Protein AF-A0ABD1FWF6-F1 (afdb_monomer_lite)

Organism: Salvia divinorum (NCBI:txid28513)

Radius of gyration: 24.36 Å; chains: 1; bounding box: 67×33×76 Å

Sequence (160 aa):
MVSNLHVDVSGQETFSVSMKILASISGKSATESLKLIFQDFPSGAEGFELIVRFCYNRGRIDIAPWNVMLLHSAALYLEIKEDQTTKYFQSVPLWTWSELLHCLRQCQELLSPVKYSGLVQEILNAVVDKISSEYIGCILHYLQMKMNRLWWRVMNAEKI

InterPro domains:
  IPR043454 NPH3/RPT2-like family [PTHR32370] (3-152)

Secondary structure (DSSP, 8-state):
---EEEEEETTTEEEEEEHHHHHHHH-S---S-SEEEETT-TTHHHHHHHHHHHHHTTT-S---HHHHHHHHHHHHHTT--HHHHHHHHHTGGG--HHHHHHHHHHHHHH--TTT-HHHHHHHHHHHHHHHHHHHHHHHHHHHHHHHHHHHHHHHHHTT-

pLDDT: mean 73.29, std 12.62, range [36.47, 92.62]

Structure (mmCIF, N/CA/C/O backbone):
data_AF-A0ABD1FWF6-F1
#
_entry.id   AF-A0ABD1FWF6-F1
#
loop_
_atom_site.group_PDB
_atom_site.id
_atom_site.type_symbol
_atom_site.label_atom_id
_atom_site.label_alt_id
_atom_site.label_comp_id
_atom_site.label_asym_id
_atom_site.label_entity_id
_atom_site.label_seq_id
_atom_site.pdbx_PDB_ins_code
_atom_site.Cartn_x
_atom_site.Cartn_y
_atom_site.Cartn_z
_atom_site.occupancy
_atom_site.B_iso_or_equiv
_atom_site.auth_seq_id
_atom_site.auth_comp_id
_atom_site.auth_asym_id
_atom_site.auth_atom_id
_atom_site.pdbx_PDB_model_num
ATOM 1 N N . MET A 1 1 ? -8.924 -17.262 28.387 1.00 36.47 1 MET A N 1
ATOM 2 C CA . MET A 1 1 ? -10.117 -16.481 27.999 1.00 36.47 1 MET A CA 1
ATOM 3 C C . MET A 1 1 ? -9.779 -15.664 26.764 1.00 36.47 1 MET A C 1
ATOM 5 O O . MET A 1 1 ? -8.785 -14.948 26.788 1.00 36.47 1 MET A O 1
ATOM 9 N N . VAL A 1 2 ? -10.525 -15.840 25.672 1.00 43.00 2 VAL A N 1
ATOM 10 C CA . VAL A 1 2 ? -10.427 -14.980 24.483 1.00 43.00 2 VAL A CA 1
ATOM 11 C C . VAL A 1 2 ? -11.401 -13.831 24.722 1.00 43.00 2 VAL A C 1
ATOM 13 O O . VAL A 1 2 ? -12.609 -14.024 24.638 1.00 43.00 2 VAL A O 1
ATOM 16 N N . SER A 1 3 ? -10.890 -12.676 25.142 1.00 52.41 3 SER A N 1
ATOM 17 C CA . SER A 1 3 ? -11.704 -11.478 25.344 1.00 52.41 3 SER A CA 1
ATOM 18 C C . SER A 1 3 ? -12.030 -10.897 23.968 1.00 52.41 3 SER A C 1
ATOM 20 O O . SER A 1 3 ? -11.154 -10.322 23.315 1.00 52.41 3 SER A O 1
ATOM 22 N N . ASN A 1 4 ? -13.258 -11.116 23.502 1.00 55.97 4 ASN A N 1
ATOM 23 C CA . ASN A 1 4 ? -13.764 -10.522 22.269 1.00 55.97 4 ASN A CA 1
ATOM 24 C C . ASN A 1 4 ? -14.198 -9.082 22.567 1.00 55.97 4 ASN A C 1
ATOM 26 O O . ASN A 1 4 ? -14.966 -8.856 23.500 1.00 55.97 4 ASN A O 1
ATOM 30 N N . LEU A 1 5 ? -13.681 -8.124 21.801 1.00 62.03 5 LEU A N 1
ATOM 31 C CA . LEU A 1 5 ? -14.066 -6.719 21.859 1.00 62.03 5 LEU A CA 1
ATOM 32 C C . LEU A 1 5 ? -14.930 -6.392 20.643 1.00 62.03 5 LEU A C 1
ATOM 34 O O . LEU A 1 5 ? -14.562 -6.743 19.521 1.00 62.03 5 LEU A O 1
ATOM 38 N N . HIS A 1 6 ? -16.048 -5.703 20.850 1.00 62.66 6 HIS A N 1
ATOM 39 C CA . HIS A 1 6 ? -16.886 -5.222 19.757 1.00 62.66 6 HIS A CA 1
ATOM 40 C C . HIS A 1 6 ? -16.433 -3.821 19.340 1.00 62.66 6 HIS A C 1
ATOM 42 O O . HIS A 1 6 ? -16.458 -2.895 20.145 1.00 62.66 6 HIS A O 1
ATOM 48 N N . VAL A 1 7 ? -15.998 -3.661 18.096 1.00 65.50 7 VAL A N 1
ATOM 49 C CA . VAL A 1 7 ? -15.590 -2.376 17.527 1.00 65.50 7 VAL A CA 1
ATOM 50 C C . VAL A 1 7 ? -16.676 -1.888 16.584 1.00 65.50 7 VAL A C 1
ATOM 52 O O . VAL A 1 7 ? -16.943 -2.529 15.577 1.00 65.50 7 VAL A O 1
ATOM 55 N N . ASP A 1 8 ? -17.307 -0.774 16.918 1.00 66.56 8 ASP A N 1
ATOM 56 C CA . ASP A 1 8 ? -18.311 -0.101 16.095 1.00 66.56 8 ASP A CA 1
ATOM 57 C C . ASP A 1 8 ? -17.613 0.971 15.251 1.00 66.56 8 ASP A C 1
ATOM 59 O O . ASP A 1 8 ? -16.963 1.867 15.799 1.00 66.56 8 ASP A O 1
ATOM 63 N N . VAL A 1 9 ? -17.685 0.847 13.927 1.00 72.00 9 VAL A N 1
ATOM 64 C CA . VAL A 1 9 ? -17.056 1.780 12.988 1.00 72.00 9 VAL A CA 1
ATOM 65 C C . VAL A 1 9 ? -18.138 2.667 12.385 1.00 72.00 9 VAL A C 1
ATOM 67 O O . VAL A 1 9 ? -18.964 2.223 11.586 1.00 72.00 9 VAL A O 1
ATOM 70 N N . SER A 1 10 ? -18.130 3.937 12.792 1.00 59.78 10 SER A N 1
ATOM 71 C CA . SER A 1 10 ? -19.000 5.008 12.298 1.00 59.78 10 SER A CA 1
ATOM 72 C C . SER A 1 10 ? -20.508 4.709 12.360 1.00 59.78 10 SER A C 1
ATOM 74 O O . SER A 1 10 ? -21.276 5.293 11.598 1.00 59.78 10 SER A O 1
ATOM 76 N N . GLY A 1 11 ? -20.957 3.805 13.242 1.00 59.16 11 GLY A N 1
ATOM 77 C CA . GLY A 1 11 ? -22.367 3.423 13.359 1.00 59.16 11 GLY A CA 1
ATOM 78 C C . GLY A 1 11 ? -22.909 2.599 12.185 1.00 59.16 11 GLY A C 1
ATOM 79 O O . GLY A 1 11 ? -24.120 2.393 12.115 1.00 59.16 11 GLY A O 1
ATOM 80 N N . GLN A 1 12 ? -22.049 2.148 11.263 1.00 58.50 12 GLN A N 1
ATOM 81 C CA . GLN A 1 12 ? -22.439 1.341 10.101 1.00 58.50 12 GLN A CA 1
ATOM 82 C C . GLN A 1 12 ? -22.239 -0.158 10.344 1.00 58.50 12 GLN A C 1
ATOM 84 O O . GLN A 1 12 ? -23.145 -0.941 10.070 1.00 58.50 12 GLN A O 1
ATOM 89 N N . GLU A 1 13 ? -21.085 -0.564 10.885 1.00 64.81 13 GLU A N 1
ATOM 90 C CA . GLU A 1 13 ? -20.742 -1.978 11.083 1.00 64.81 13 GLU A CA 1
ATOM 91 C C . GLU A 1 13 ? -20.043 -2.226 12.424 1.00 64.81 13 GLU A C 1
ATOM 93 O O . GLU A 1 13 ? -19.292 -1.389 12.929 1.00 64.81 13 GLU A O 1
ATOM 98 N N . THR A 1 14 ? -20.296 -3.401 13.015 1.00 66.19 14 THR A N 1
ATOM 99 C CA . THR A 1 14 ? -19.672 -3.835 14.273 1.00 66.19 14 THR A CA 1
ATOM 100 C C . THR A 1 14 ? -18.792 -5.065 14.046 1.00 66.19 14 THR A C 1
ATOM 102 O O . THR A 1 14 ? -19.283 -6.134 13.690 1.00 66.19 14 THR A O 1
ATOM 105 N N . PHE A 1 15 ? -17.497 -4.942 14.322 1.00 64.31 15 PHE A N 1
ATOM 106 C CA . PHE A 1 15 ? -16.500 -6.004 14.184 1.00 64.31 15 PHE A CA 1
ATOM 107 C C . PHE A 1 15 ? -16.183 -6.640 15.540 1.00 64.31 15 PHE A C 1
ATOM 109 O O . PHE A 1 15 ? -16.027 -5.940 16.536 1.00 64.31 15 PHE A O 1
ATOM 116 N N . SER A 1 16 ? -16.036 -7.965 15.601 1.00 61.34 16 SER A N 1
ATOM 117 C CA . SER A 1 16 ? -15.533 -8.644 16.808 1.00 61.34 16 SER A CA 1
ATOM 118 C C . SER A 1 16 ? -14.028 -8.876 16.679 1.00 61.34 16 SER A C 1
ATOM 120 O O . SER A 1 16 ? -13.597 -9.717 15.893 1.00 61.34 16 SER A O 1
ATOM 122 N N . VAL A 1 17 ? -13.222 -8.134 17.442 1.00 65.12 17 VAL A N 1
ATOM 123 C CA . VAL A 1 17 ? -11.752 -8.165 17.378 1.00 65.12 17 VAL A CA 1
ATOM 124 C C . VAL A 1 17 ? -11.176 -8.646 18.710 1.00 65.12 17 VAL A C 1
ATOM 126 O O . VAL A 1 17 ? -11.657 -8.299 19.786 1.00 65.12 17 VAL A O 1
ATOM 129 N N . SER A 1 18 ? -10.121 -9.460 18.660 1.00 62.69 18 SER A N 1
ATOM 130 C CA . SER A 1 18 ? -9.417 -9.918 19.861 1.00 62.69 18 SER A CA 1
ATOM 131 C C . SER A 1 18 ? -8.701 -8.757 20.551 1.00 62.69 18 SER A C 1
ATOM 133 O O . SER A 1 18 ? -7.895 -8.055 19.935 1.00 62.69 18 SER A O 1
ATOM 135 N N . MET A 1 19 ? -8.916 -8.616 21.863 1.00 58.56 19 MET A N 1
ATOM 136 C CA . MET A 1 19 ? -8.306 -7.563 22.687 1.00 58.56 19 MET A CA 1
ATOM 137 C C . MET A 1 19 ? -6.769 -7.543 22.604 1.00 58.56 19 MET A C 1
ATOM 139 O O . MET A 1 19 ? -6.156 -6.483 22.696 1.00 58.56 19 MET A O 1
ATOM 143 N N . LYS A 1 20 ? -6.131 -8.699 22.360 1.00 60.44 20 LYS A N 1
ATOM 144 C CA . LYS A 1 20 ? -4.669 -8.801 22.194 1.00 60.44 20 LYS A CA 1
ATOM 145 C C . LYS A 1 20 ? -4.152 -8.057 20.964 1.00 60.44 20 LYS A C 1
ATOM 147 O O . LYS A 1 20 ? -3.054 -7.514 21.000 1.00 60.44 20 LYS A O 1
ATOM 152 N N . ILE A 1 21 ? -4.924 -8.054 19.882 1.00 62.03 21 ILE A N 1
ATOM 153 C CA . ILE A 1 21 ? -4.530 -7.410 18.629 1.00 62.03 21 ILE A CA 1
ATOM 154 C C . ILE A 1 21 ? -4.752 -5.906 18.733 1.00 62.03 21 ILE A C 1
ATOM 156 O O . ILE A 1 21 ? -3.868 -5.149 18.365 1.00 62.03 21 ILE A O 1
ATOM 160 N N . LEU A 1 22 ? -5.841 -5.461 19.361 1.00 63.91 22 LEU A N 1
ATOM 161 C CA . LEU A 1 22 ? -6.027 -4.037 19.646 1.00 63.91 22 LEU A CA 1
ATOM 162 C C . LEU A 1 22 ? -4.975 -3.481 20.605 1.00 63.91 22 LEU A C 1
ATOM 164 O O . LEU A 1 22 ? -4.437 -2.418 20.334 1.00 63.91 22 LEU A O 1
ATOM 168 N N . ALA A 1 23 ? -4.608 -4.215 21.659 1.00 61.62 23 ALA A N 1
ATOM 169 C CA . ALA A 1 23 ? -3.512 -3.813 22.543 1.00 61.62 23 ALA A CA 1
ATOM 170 C C . ALA A 1 23 ? -2.165 -3.703 21.801 1.00 61.62 23 ALA A C 1
ATOM 172 O O . ALA A 1 23 ? -1.345 -2.853 22.131 1.00 61.62 23 ALA A O 1
ATOM 173 N N . SER A 1 24 ? -1.950 -4.543 20.781 1.00 59.69 24 SER A N 1
ATOM 174 C CA . SER A 1 24 ? -0.784 -4.472 19.893 1.00 59.69 24 SER A CA 1
ATOM 175 C C . SER A 1 24 ? -0.847 -3.314 18.893 1.00 59.69 24 SER A C 1
ATOM 177 O O . SER A 1 24 ? 0.201 -2.923 18.383 1.00 59.69 24 SER A O 1
ATOM 179 N N . ILE A 1 25 ? -2.044 -2.832 18.558 1.00 56.94 25 ILE A N 1
ATOM 180 C CA . ILE A 1 25 ? -2.277 -1.846 17.501 1.00 56.94 25 ILE A CA 1
ATOM 181 C C . ILE A 1 25 ? -2.363 -0.437 18.077 1.00 56.94 25 ILE A C 1
ATOM 183 O O . ILE A 1 25 ? -1.691 0.449 17.581 1.00 56.94 25 ILE A O 1
ATOM 187 N N . SER A 1 26 ? -3.175 -0.211 19.110 1.00 55.19 26 SER A N 1
ATOM 188 C CA . SER A 1 26 ? -3.617 1.145 19.432 1.00 55.19 26 SER A CA 1
ATOM 189 C C . SER A 1 26 ? -2.719 1.895 20.409 1.00 55.19 26 SER A C 1
ATOM 191 O O . SER A 1 26 ? -2.890 3.102 20.537 1.00 55.19 26 SER A O 1
ATOM 193 N N . GLY A 1 27 ? -1.879 1.220 21.209 1.00 50.31 27 GLY A N 1
ATOM 194 C CA . GLY A 1 27 ? -1.208 1.820 22.383 1.00 50.31 27 GLY A CA 1
ATOM 195 C C . GLY A 1 27 ? -2.163 2.413 23.445 1.00 50.31 27 GLY A C 1
ATOM 196 O O . GLY A 1 27 ? -1.760 2.700 24.570 1.00 50.31 27 GLY A O 1
ATOM 197 N N . LYS A 1 28 ? -3.447 2.559 23.111 1.00 48.62 28 LYS A N 1
ATOM 198 C CA . LYS A 1 28 ? -4.544 3.101 23.895 1.00 48.62 28 LYS A CA 1
ATOM 199 C C . LYS A 1 28 ? -5.163 1.927 24.631 1.00 48.62 28 LYS A C 1
ATOM 201 O O . LYS A 1 28 ? -5.890 1.122 24.050 1.00 48.62 28 LYS A O 1
ATOM 206 N N . SER A 1 29 ? -4.800 1.816 25.906 1.00 43.47 29 SER A N 1
ATOM 207 C CA . SER A 1 29 ? -5.353 0.830 26.828 1.00 43.47 29 SER A CA 1
ATOM 208 C C . SER A 1 29 ? -6.877 0.872 26.752 1.00 43.47 29 SER A C 1
ATOM 210 O O . SER A 1 29 ? -7.488 1.898 27.047 1.00 43.47 29 SER A O 1
ATOM 212 N N . ALA A 1 30 ? -7.482 -0.233 26.316 1.00 49.75 30 ALA A N 1
ATOM 213 C CA . ALA A 1 30 ? -8.918 -0.433 26.395 1.00 49.75 30 ALA A CA 1
ATOM 214 C C . ALA A 1 30 ? -9.283 -0.527 27.881 1.00 49.75 30 ALA A C 1
ATOM 216 O O . ALA A 1 30 ? -9.237 -1.598 28.486 1.00 49.75 30 ALA A O 1
ATOM 217 N N . THR A 1 31 ? -9.578 0.619 28.486 1.00 45.72 31 THR A N 1
ATOM 218 C CA . THR A 1 31 ? -10.126 0.713 29.833 1.00 45.72 31 THR A CA 1
ATOM 219 C C . THR A 1 31 ? -11.535 0.134 29.801 1.00 45.72 31 THR A C 1
ATOM 221 O O . THR A 1 31 ? -12.465 0.785 29.329 1.00 45.72 31 THR A O 1
ATOM 224 N N . GLU A 1 32 ? -11.642 -1.128 30.223 1.00 46.44 32 GLU A N 1
ATOM 225 C CA . GLU A 1 32 ? -12.815 -1.828 30.784 1.00 46.44 32 GLU A CA 1
ATOM 226 C C . GLU A 1 32 ? -14.153 -1.798 30.019 1.00 46.44 32 GLU A C 1
ATOM 228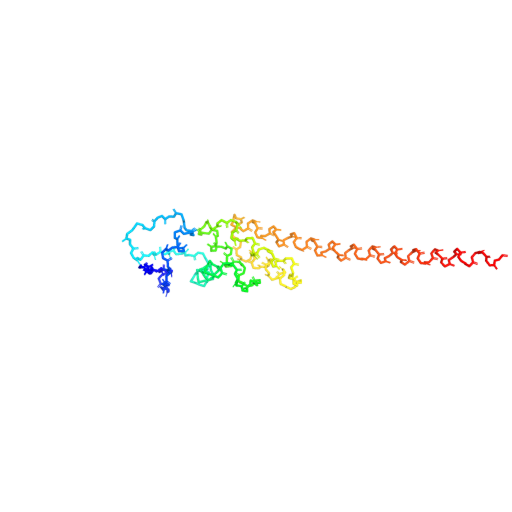 O O . GLU A 1 32 ? -15.142 -2.363 30.478 1.00 46.44 32 GLU A O 1
ATOM 233 N N . SER A 1 33 ? -14.205 -1.237 28.815 1.00 47.91 33 SER A N 1
ATOM 234 C CA . SER A 1 33 ? -15.404 -1.205 27.983 1.00 47.91 33 SER A CA 1
ATOM 235 C C . SER A 1 33 ? -15.286 -2.236 26.867 1.00 47.91 33 SER A C 1
ATOM 237 O O . SER A 1 33 ? -14.448 -2.127 25.981 1.00 47.91 33 SER A O 1
ATOM 239 N N . LEU A 1 34 ? -16.160 -3.248 26.899 1.00 59.09 34 LEU A N 1
ATOM 240 C CA . LEU A 1 34 ? -16.291 -4.316 25.892 1.00 59.09 34 LEU A CA 1
ATOM 241 C C . LEU A 1 34 ? -16.651 -3.806 24.477 1.00 59.09 34 LEU A C 1
ATOM 243 O O . LEU A 1 34 ? -16.734 -4.605 23.540 1.00 59.09 34 LEU A O 1
ATOM 247 N N . LYS A 1 35 ? -16.867 -2.492 24.323 1.00 57.94 35 LYS A N 1
ATOM 248 C CA . LYS A 1 35 ? -17.242 -1.830 23.078 1.00 57.94 35 LYS A CA 1
ATOM 249 C C . LYS A 1 35 ? -16.349 -0.612 22.823 1.00 57.94 35 LYS A C 1
ATOM 251 O O . LYS A 1 35 ? -16.377 0.339 23.597 1.00 57.94 35 LYS A O 1
ATOM 256 N N . LEU A 1 36 ? -15.594 -0.637 21.728 1.00 65.00 36 LEU A N 1
ATOM 257 C CA . LEU A 1 36 ? -14.812 0.496 21.230 1.00 65.00 36 LEU A CA 1
ATOM 258 C C . LEU A 1 36 ? -15.564 1.113 20.0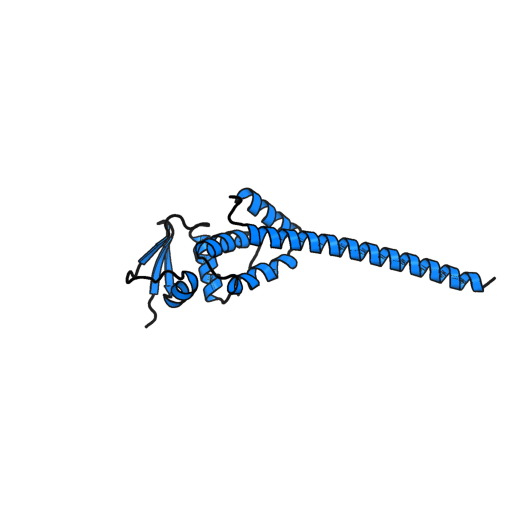48 1.00 65.00 36 LEU A C 1
ATOM 260 O O . LEU A 1 36 ? -16.065 0.379 19.203 1.00 65.00 36 LEU A O 1
ATOM 264 N N . ILE A 1 37 ? -15.673 2.437 19.980 1.00 64.44 37 ILE A N 1
ATOM 265 C CA . ILE A 1 37 ? -16.399 3.113 18.897 1.00 64.44 37 ILE A CA 1
ATOM 266 C C . ILE A 1 37 ? -15.426 4.048 18.186 1.00 64.44 37 ILE A C 1
ATOM 268 O O . ILE A 1 37 ? -14.905 4.976 18.803 1.00 64.44 37 ILE A O 1
ATOM 272 N N . PHE A 1 38 ? -15.183 3.806 16.900 1.00 68.62 38 PHE A N 1
ATOM 273 C CA . PHE A 1 38 ? -14.485 4.747 16.032 1.00 68.62 38 PHE A CA 1
ATOM 274 C C . PHE A 1 38 ? -15.526 5.603 15.321 1.00 68.62 38 PHE A C 1
ATOM 276 O O . PHE A 1 38 ? -16.131 5.163 14.348 1.00 68.62 38 PHE A O 1
ATOM 283 N N . GLN A 1 39 ? -15.752 6.822 15.807 1.00 63.41 39 GLN A N 1
ATOM 284 C CA . GLN A 1 39 ? -16.468 7.824 15.021 1.00 63.41 39 GLN A CA 1
ATOM 285 C C . GLN A 1 39 ? -15.522 8.345 13.935 1.00 63.41 39 GLN A C 1
ATOM 287 O O . GLN A 1 39 ? -14.420 8.798 14.239 1.00 63.41 39 GLN A O 1
ATOM 292 N N . ASP A 1 40 ? -15.949 8.221 12.679 1.00 67.94 40 ASP A N 1
ATOM 293 C CA . ASP A 1 40 ? -15.254 8.721 11.489 1.00 67.94 40 ASP A CA 1
ATOM 294 C C . ASP A 1 40 ? -13.885 8.072 11.226 1.00 67.94 40 ASP A C 1
ATOM 296 O O . ASP A 1 40 ? -12.875 8.747 11.004 1.00 67.94 40 ASP A O 1
ATOM 300 N N . PHE A 1 41 ? -13.843 6.734 11.224 1.00 73.81 41 PHE A N 1
ATOM 301 C CA . PHE A 1 41 ? -12.629 6.008 10.846 1.00 73.81 41 PHE A CA 1
ATOM 302 C C . PHE A 1 41 ? -12.212 6.360 9.404 1.00 73.81 41 PHE A C 1
ATOM 304 O O . PHE A 1 41 ? -13.037 6.263 8.484 1.00 73.81 41 PHE A O 1
ATOM 311 N N . PRO A 1 42 ? -10.948 6.759 9.165 1.00 68.56 42 PRO A N 1
ATOM 312 C CA . PRO A 1 42 ? -10.488 7.058 7.819 1.00 68.56 42 PRO A CA 1
ATOM 313 C C . PRO A 1 42 ? -10.533 5.781 6.990 1.00 68.56 42 PRO A C 1
ATOM 315 O O . PRO A 1 42 ? -10.062 4.741 7.432 1.00 68.56 42 PRO A O 1
ATOM 318 N N . SER A 1 43 ? -11.118 5.869 5.797 1.00 72.88 43 SER A N 1
ATOM 319 C CA . SER A 1 43 ? -11.402 4.714 4.931 1.00 72.88 43 SER A CA 1
ATOM 320 C C . SER A 1 43 ? -12.555 3.810 5.381 1.00 72.88 43 SER A C 1
ATOM 322 O O . SER A 1 43 ? -12.763 2.753 4.790 1.00 72.88 43 SER A O 1
ATOM 324 N N . GLY A 1 44 ? -13.358 4.257 6.354 1.00 77.38 44 GLY A N 1
ATOM 325 C CA . GLY A 1 44 ? -14.618 3.618 6.729 1.00 77.38 44 GLY A CA 1
ATOM 326 C C . GLY A 1 44 ? -14.455 2.196 7.267 1.00 77.38 44 GLY A C 1
ATOM 327 O O . GLY A 1 44 ? -13.375 1.787 7.697 1.00 77.38 44 GLY A O 1
ATOM 328 N N . ALA A 1 45 ? -15.551 1.436 7.248 1.00 78.62 45 ALA A N 1
ATOM 329 C CA . ALA A 1 45 ? -15.566 0.055 7.725 1.00 78.62 45 ALA A CA 1
ATOM 330 C C . ALA A 1 45 ? -14.626 -0.858 6.913 1.00 78.62 45 ALA A C 1
ATOM 332 O O . ALA A 1 45 ? -13.920 -1.680 7.494 1.00 78.62 45 ALA A O 1
ATOM 333 N N . GLU A 1 46 ? -14.528 -0.639 5.598 1.00 79.25 46 GLU A N 1
ATOM 334 C CA . GLU A 1 46 ? -13.642 -1.400 4.707 1.00 79.25 46 GLU A CA 1
ATOM 335 C C . GLU A 1 46 ? -12.161 -1.233 5.084 1.00 79.25 46 GLU A C 1
ATOM 337 O O . GLU A 1 46 ? -11.434 -2.218 5.217 1.00 79.25 46 GLU A O 1
ATOM 342 N N . GLY A 1 47 ? -11.710 0.002 5.334 1.00 78.62 47 GLY A N 1
ATOM 343 C CA . GLY A 1 47 ? -10.342 0.262 5.792 1.00 78.62 47 GLY A CA 1
ATOM 344 C C . GLY A 1 47 ? -10.042 -0.387 7.144 1.00 78.62 47 GLY A C 1
ATOM 345 O O . GLY A 1 47 ? -8.947 -0.919 7.352 1.00 78.62 47 GLY A O 1
ATOM 346 N N . PHE A 1 48 ? -11.026 -0.397 8.050 1.00 81.81 48 PHE A N 1
ATOM 347 C CA . PHE A 1 48 ? -10.896 -1.051 9.349 1.00 81.81 48 PHE A CA 1
ATOM 348 C C . PHE A 1 48 ? -10.800 -2.580 9.228 1.00 81.81 48 PHE A C 1
ATOM 350 O O . PHE A 1 48 ? -9.925 -3.197 9.840 1.00 81.81 48 PHE A O 1
ATOM 357 N N . GLU A 1 49 ? -11.647 -3.215 8.416 1.00 82.62 49 GLU A N 1
ATOM 358 C CA . GLU A 1 49 ? -11.556 -4.658 8.174 1.00 82.62 49 GLU A CA 1
ATOM 359 C C . GLU A 1 49 ? -10.186 -5.023 7.589 1.00 82.62 49 GLU A C 1
ATOM 361 O O . GLU A 1 49 ? -9.530 -5.966 8.048 1.00 82.62 49 GLU A O 1
ATOM 366 N N . LEU A 1 50 ? -9.728 -4.245 6.606 1.00 82.06 50 LEU A N 1
ATOM 367 C CA . LEU A 1 50 ? -8.481 -4.483 5.896 1.00 82.06 50 LEU A CA 1
ATOM 368 C C . LEU A 1 50 ? -7.271 -4.431 6.839 1.00 82.06 50 LEU A C 1
ATOM 370 O O . LEU A 1 50 ? -6.436 -5.341 6.810 1.00 82.06 50 LEU A O 1
ATOM 374 N N . ILE A 1 51 ? -7.191 -3.422 7.715 1.00 80.31 51 ILE A N 1
ATOM 375 C CA . ILE A 1 51 ? -6.081 -3.296 8.670 1.00 80.31 51 ILE A CA 1
ATOM 376 C C . ILE A 1 51 ? -6.135 -4.367 9.761 1.00 80.31 51 ILE A C 1
ATOM 378 O O . ILE A 1 51 ? -5.104 -4.915 10.153 1.00 80.31 51 ILE A O 1
ATOM 382 N N . VAL A 1 52 ? -7.332 -4.759 10.200 1.00 80.44 52 VAL A N 1
ATOM 383 C CA . VAL A 1 52 ? -7.492 -5.861 11.151 1.00 80.44 52 VAL A CA 1
ATOM 384 C C . VAL A 1 52 ? -7.040 -7.177 10.515 1.00 80.44 52 VAL A C 1
ATOM 386 O O . VAL A 1 52 ? -6.216 -7.881 11.102 1.00 80.44 52 VAL A O 1
ATOM 389 N N . ARG A 1 53 ? -7.484 -7.493 9.291 1.00 82.19 53 ARG A N 1
ATOM 390 C CA . ARG A 1 53 ? -7.009 -8.662 8.525 1.00 82.19 53 ARG A CA 1
ATOM 391 C C . ARG A 1 53 ? -5.501 -8.638 8.332 1.00 82.19 53 ARG A C 1
ATOM 393 O O . ARG A 1 53 ? -4.858 -9.675 8.500 1.00 82.19 53 ARG A O 1
ATOM 400 N N . PHE A 1 54 ? -4.935 -7.477 8.015 1.00 80.19 54 PHE A N 1
ATOM 401 C CA . PHE A 1 54 ? -3.493 -7.299 7.898 1.00 80.19 54 PHE A CA 1
ATOM 402 C C . PHE A 1 54 ? -2.778 -7.703 9.196 1.00 80.19 54 PHE A C 1
ATOM 404 O O . PHE A 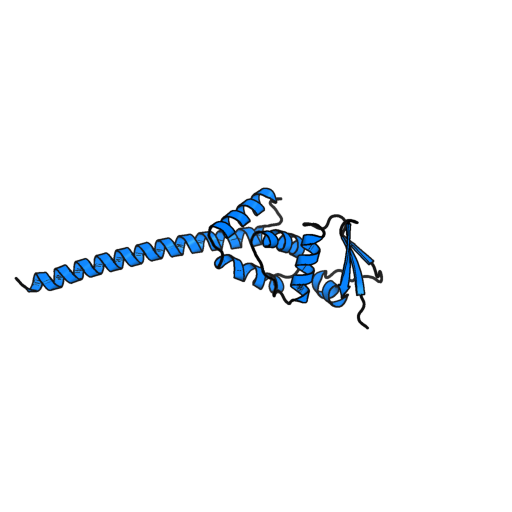1 54 ? -1.864 -8.531 9.165 1.00 80.19 54 PHE A O 1
ATOM 411 N N . CYS A 1 55 ? -3.237 -7.204 10.345 1.00 76.50 55 CYS A N 1
ATOM 412 C CA . CYS A 1 55 ? -2.656 -7.521 11.649 1.00 76.50 55 CYS A CA 1
ATOM 413 C C . CYS A 1 55 ? -2.839 -8.996 12.048 1.00 76.50 55 CYS A C 1
ATOM 415 O O . CYS A 1 55 ? -1.885 -9.625 12.511 1.00 76.50 55 CYS A O 1
ATOM 417 N N . TYR A 1 56 ? -4.018 -9.587 11.823 1.00 79.56 56 TYR A N 1
ATOM 418 C CA . TYR A 1 56 ? -4.269 -11.011 12.096 1.00 79.56 56 TYR A CA 1
ATOM 419 C C . TYR A 1 56 ? -3.381 -11.928 11.250 1.00 79.56 56 TYR A C 1
ATOM 421 O O . TYR A 1 56 ? -2.816 -12.899 11.759 1.00 79.56 56 TYR A O 1
ATOM 429 N N . ASN A 1 57 ? -3.210 -11.598 9.970 1.00 78.44 57 ASN A N 1
ATOM 430 C CA . ASN A 1 57 ? -2.462 -12.416 9.019 1.00 78.44 57 ASN A CA 1
ATOM 431 C C . ASN A 1 57 ? -0.961 -12.089 8.988 1.00 78.44 57 ASN A C 1
ATOM 433 O O . ASN A 1 57 ? -0.247 -12.562 8.103 1.00 78.44 57 ASN A O 1
ATOM 437 N N . ARG A 1 58 ? -0.447 -11.302 9.946 1.00 73.94 58 ARG A N 1
ATOM 438 C CA . ARG A 1 58 ? 0.970 -10.886 10.015 1.00 73.94 58 ARG A CA 1
ATOM 439 C C . ARG A 1 58 ? 1.457 -10.246 8.707 1.00 73.94 58 ARG A C 1
ATOM 441 O O . ARG A 1 58 ? 2.542 -10.576 8.209 1.00 73.94 58 ARG A O 1
ATOM 448 N N . GLY A 1 59 ? 0.617 -9.410 8.107 1.00 71.19 59 GLY A N 1
ATOM 449 C CA . GLY A 1 59 ? 0.859 -8.752 6.826 1.00 71.19 59 GLY A CA 1
ATOM 450 C C . GLY A 1 59 ? 0.816 -9.676 5.605 1.00 71.19 59 GLY A C 1
ATOM 451 O O . GLY A 1 59 ? 1.360 -9.323 4.567 1.00 71.19 59 GLY A O 1
ATOM 452 N N . ARG A 1 60 ? 0.225 -10.876 5.715 1.00 72.31 60 ARG A N 1
ATOM 453 C CA . ARG A 1 60 ? -0.046 -11.779 4.580 1.00 72.31 60 ARG A CA 1
ATOM 454 C C . ARG A 1 60 ? -1.456 -11.546 4.043 1.00 72.31 60 ARG A C 1
ATOM 456 O O . ARG A 1 60 ? -2.336 -12.388 4.208 1.00 72.31 60 ARG A O 1
ATOM 463 N N . ILE A 1 61 ? -1.679 -10.376 3.470 1.00 78.12 61 ILE A N 1
ATOM 464 C CA . ILE A 1 61 ? -2.871 -10.100 2.668 1.00 78.12 61 ILE A CA 1
ATOM 465 C C . ILE A 1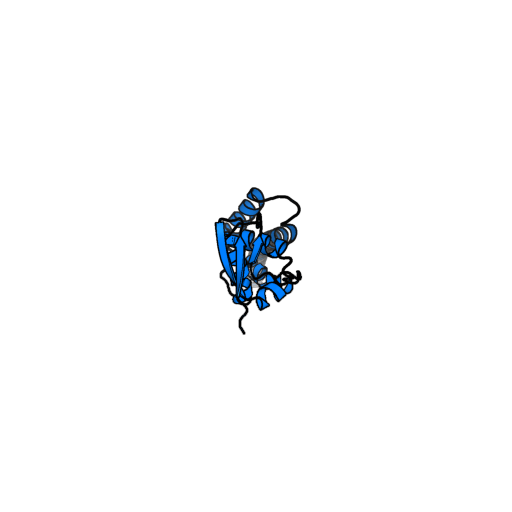 61 ? -2.419 -9.666 1.280 1.00 78.12 61 ILE A C 1
ATOM 467 O O . ILE A 1 61 ? -1.307 -9.158 1.140 1.00 78.12 61 ILE A O 1
ATOM 471 N N . ASP A 1 62 ? -3.267 -9.867 0.279 1.00 76.75 62 ASP A N 1
ATOM 472 C CA . ASP A 1 62 ? -2.990 -9.374 -1.066 1.00 76.75 62 ASP A CA 1
ATOM 473 C C . ASP A 1 62 ? -3.100 -7.851 -1.060 1.00 76.75 62 ASP A C 1
ATOM 475 O O . ASP A 1 62 ? -4.168 -7.289 -0.805 1.00 76.75 62 ASP A O 1
ATOM 479 N N . ILE A 1 63 ? -1.969 -7.189 -1.281 1.00 76.62 63 ILE A N 1
ATOM 480 C CA . ILE A 1 63 ? -1.868 -5.732 -1.323 1.00 76.62 63 ILE A CA 1
ATOM 481 C C . ILE A 1 63 ? -1.831 -5.328 -2.783 1.00 76.62 63 ILE A C 1
ATOM 483 O O . ILE A 1 63 ? -1.014 -5.822 -3.559 1.00 76.62 63 ILE A O 1
ATOM 487 N N . ALA A 1 64 ? -2.743 -4.442 -3.142 1.00 76.44 64 ALA A N 1
ATOM 488 C CA . ALA A 1 64 ? -2.978 -4.024 -4.503 1.00 76.44 64 ALA A CA 1
ATOM 489 C C . ALA A 1 64 ? -3.338 -2.535 -4.540 1.00 76.44 64 ALA A C 1
ATOM 491 O O . ALA A 1 64 ? -3.802 -1.998 -3.532 1.00 76.44 64 ALA A O 1
ATOM 492 N N . PRO A 1 65 ? -3.189 -1.852 -5.685 1.00 74.50 65 PRO A N 1
ATOM 493 C CA . PRO A 1 65 ? -3.353 -0.400 -5.763 1.00 74.50 65 PRO A CA 1
ATOM 494 C C . PRO A 1 65 ? -4.651 0.127 -5.153 1.00 74.50 65 PRO A C 1
ATOM 496 O O . PRO A 1 65 ? -4.631 1.138 -4.468 1.00 74.50 65 PRO A O 1
ATOM 499 N N . TRP A 1 66 ? -5.763 -0.591 -5.320 1.00 76.81 66 TRP A N 1
ATOM 500 C CA . TRP A 1 66 ? -7.067 -0.158 -4.816 1.00 76.81 66 TRP A CA 1
ATOM 501 C C . TRP A 1 66 ? -7.216 -0.247 -3.291 1.00 76.81 66 TRP A C 1
ATOM 503 O O . TRP A 1 66 ? -8.004 0.503 -2.722 1.00 76.81 66 TRP A O 1
ATOM 513 N N . ASN A 1 67 ? -6.487 -1.145 -2.619 1.00 79.31 67 ASN A N 1
ATOM 514 C CA . ASN A 1 67 ? -6.596 -1.344 -1.169 1.00 79.31 67 ASN A CA 1
ATOM 515 C C . ASN A 1 67 ? -5.444 -0.695 -0.385 1.00 79.31 67 ASN A C 1
ATOM 517 O O . ASN A 1 67 ? -5.568 -0.455 0.816 1.00 79.31 67 ASN A O 1
ATOM 521 N N . VAL A 1 68 ? -4.350 -0.357 -1.070 1.00 79.88 68 VAL A N 1
ATOM 522 C CA . VAL A 1 68 ? -3.113 0.152 -0.472 1.00 79.88 68 VAL A CA 1
ATOM 523 C C . VAL A 1 68 ? -3.364 1.478 0.266 1.00 79.88 68 VAL A C 1
ATOM 525 O O . VAL A 1 68 ? -2.964 1.650 1.416 1.00 79.88 68 VAL A O 1
ATOM 528 N N . MET A 1 69 ? -4.156 2.372 -0.333 1.00 77.25 69 MET A N 1
ATOM 529 C CA . MET A 1 69 ? -4.498 3.676 0.241 1.00 77.25 69 MET A CA 1
ATOM 530 C C . MET A 1 69 ? -5.357 3.555 1.498 1.00 77.25 69 MET A C 1
ATOM 532 O O . MET A 1 69 ? -5.117 4.268 2.473 1.00 77.25 69 MET A O 1
ATOM 536 N N . LEU A 1 70 ? -6.333 2.638 1.477 1.00 79.44 70 LEU A N 1
ATOM 537 C CA . LEU A 1 70 ? -7.214 2.369 2.614 1.00 79.44 70 LEU A CA 1
ATOM 538 C C . LEU A 1 70 ? -6.431 1.754 3.773 1.00 79.44 70 LEU A C 1
ATOM 540 O O . LEU A 1 70 ? -6.659 2.086 4.932 1.00 79.44 70 LEU A O 1
ATOM 544 N N . LEU A 1 71 ? -5.477 0.876 3.458 1.00 81.69 71 LEU A N 1
ATOM 545 C CA . LEU A 1 71 ? -4.619 0.272 4.464 1.00 81.69 71 LEU A CA 1
ATOM 546 C C . LEU A 1 71 ? -3.699 1.309 5.105 1.00 81.69 71 LEU A C 1
ATOM 548 O O . LEU A 1 71 ? -3.515 1.294 6.318 1.00 81.69 71 LEU A O 1
ATOM 552 N N . HIS A 1 72 ? -3.129 2.212 4.306 1.00 79.44 72 HIS A N 1
ATOM 553 C CA . HIS A 1 72 ? -2.213 3.233 4.801 1.00 79.44 72 HIS A CA 1
ATOM 554 C C . HIS A 1 72 ? -2.905 4.252 5.695 1.00 79.44 72 HIS A C 1
ATOM 556 O O . HIS A 1 72 ? -2.412 4.537 6.784 1.00 79.44 72 HIS A O 1
ATOM 562 N N . SER A 1 73 ? -4.055 4.774 5.267 1.00 77.06 73 SER A N 1
ATOM 563 C CA . SER A 1 73 ? -4.846 5.717 6.060 1.00 77.06 73 SER A CA 1
ATOM 564 C C . SER A 1 73 ? -5.277 5.098 7.396 1.00 77.06 73 SER A C 1
ATOM 566 O O . SER A 1 73 ? -5.147 5.741 8.441 1.00 77.06 73 SER A O 1
ATOM 568 N N . ALA A 1 74 ? -5.719 3.838 7.373 1.00 79.88 74 ALA A N 1
ATOM 569 C CA . ALA A 1 74 ? -6.097 3.069 8.549 1.00 79.88 74 ALA A CA 1
ATOM 570 C C . ALA A 1 74 ? -4.895 2.809 9.468 1.00 79.88 74 ALA A C 1
ATOM 572 O O . ALA A 1 74 ? -4.987 3.013 10.679 1.00 79.88 74 ALA A O 1
ATOM 573 N N . ALA A 1 75 ? -3.750 2.411 8.904 1.00 79.62 75 ALA A N 1
ATOM 574 C CA . ALA A 1 75 ? -2.518 2.168 9.650 1.00 79.62 75 ALA A CA 1
ATOM 575 C C . ALA A 1 75 ? -2.000 3.434 10.341 1.00 79.62 75 ALA A C 1
ATOM 577 O O . ALA A 1 75 ? -1.611 3.375 11.504 1.00 79.62 75 ALA A O 1
ATOM 578 N N . LEU A 1 76 ? -2.045 4.576 9.651 1.00 77.19 76 LEU A N 1
ATOM 579 C CA . LEU A 1 76 ? -1.654 5.873 10.201 1.00 77.19 76 LEU A CA 1
ATOM 580 C C . LEU A 1 76 ? -2.575 6.317 11.334 1.00 77.19 76 LEU A C 1
ATOM 582 O O . LEU A 1 76 ? -2.101 6.780 12.366 1.00 77.19 76 LEU A O 1
ATOM 586 N N . TYR A 1 77 ? -3.888 6.166 11.160 1.00 76.25 77 TYR A N 1
ATOM 587 C CA . TYR A 1 77 ? -4.867 6.531 12.186 1.00 76.25 77 TYR A CA 1
ATOM 588 C C . TYR A 1 77 ? -4.756 5.668 13.442 1.00 76.25 77 TYR A C 1
ATOM 590 O O . TYR A 1 77 ? -4.978 6.142 14.556 1.00 76.25 77 TYR A O 1
ATOM 598 N N . LEU A 1 78 ? -4.408 4.398 13.255 1.00 76.75 78 LEU A N 1
ATOM 599 C CA . LEU A 1 78 ? -4.182 3.452 14.336 1.00 76.75 78 LEU A CA 1
ATOM 600 C C . LEU A 1 78 ? -2.751 3.485 14.885 1.00 76.75 78 LEU A C 1
ATOM 602 O O . LEU A 1 78 ? -2.462 2.706 15.784 1.00 76.75 78 LEU A O 1
ATOM 606 N N . GLU A 1 79 ? -1.882 4.363 14.372 1.00 73.38 79 GLU A N 1
ATOM 607 C CA . GLU A 1 79 ? -0.472 4.488 14.774 1.00 73.38 79 GLU A CA 1
ATOM 608 C C . GLU A 1 79 ? 0.288 3.145 14.735 1.00 73.38 79 GLU A C 1
ATOM 610 O O . GLU A 1 79 ? 1.157 2.854 15.562 1.00 73.38 79 GLU A O 1
ATOM 615 N N . ILE A 1 80 ? -0.031 2.300 13.748 1.00 73.19 80 ILE A N 1
ATOM 616 C CA . ILE A 1 80 ? 0.643 1.013 13.566 1.00 73.19 80 ILE A CA 1
ATOM 617 C C . ILE A 1 80 ? 2.092 1.273 13.151 1.00 73.19 80 ILE A C 1
ATOM 619 O O . ILE A 1 80 ? 2.357 1.919 12.139 1.00 73.19 80 ILE A O 1
ATOM 623 N N . LYS A 1 81 ? 3.032 0.741 13.941 1.00 66.31 81 LYS A N 1
ATOM 624 C CA . LYS A 1 81 ? 4.476 0.904 13.725 1.00 66.31 81 LYS A CA 1
ATOM 625 C C . LYS A 1 81 ? 4.912 0.438 12.334 1.00 66.31 81 LYS A C 1
ATOM 627 O O . LYS A 1 81 ? 4.444 -0.592 11.841 1.00 66.31 81 LYS A O 1
ATOM 632 N N . GLU A 1 82 ? 5.887 1.145 11.766 1.00 58.41 82 GLU A N 1
ATOM 633 C CA . GLU A 1 82 ? 6.437 0.890 10.426 1.00 58.41 82 GLU A CA 1
ATOM 634 C C . GLU A 1 82 ? 6.994 -0.533 10.232 1.00 58.41 82 GLU A C 1
ATOM 636 O O . GLU A 1 82 ? 6.931 -1.099 9.139 1.00 58.41 82 GLU A O 1
ATOM 641 N N . ASP A 1 83 ? 7.449 -1.178 11.309 1.00 59.00 83 ASP A N 1
ATOM 642 C CA . ASP A 1 83 ? 7.937 -2.566 11.295 1.00 59.00 83 ASP A CA 1
ATOM 643 C C . ASP A 1 83 ? 6.871 -3.574 10.823 1.00 59.00 83 ASP A C 1
ATOM 645 O O . ASP A 1 83 ? 7.185 -4.663 10.343 1.00 59.00 83 ASP A O 1
ATOM 649 N N . GLN A 1 84 ? 5.589 -3.232 10.977 1.00 62.00 84 GLN A N 1
ATOM 650 C CA . GLN A 1 84 ? 4.472 -4.045 10.496 1.00 62.00 84 GLN A CA 1
ATOM 651 C C . GLN A 1 84 ? 4.089 -3.662 9.061 1.00 62.00 84 GLN A C 1
ATOM 653 O O . GLN A 1 84 ? 3.651 -4.529 8.310 1.00 62.00 84 GLN A O 1
ATOM 658 N N . THR A 1 85 ? 4.285 -2.404 8.652 1.00 64.38 85 THR A N 1
ATOM 659 C CA . THR A 1 85 ? 3.923 -1.881 7.320 1.00 64.38 85 THR A CA 1
ATOM 660 C C . THR A 1 85 ? 5.035 -2.052 6.277 1.00 64.38 85 THR A C 1
ATOM 662 O O . THR A 1 85 ? 4.842 -1.780 5.098 1.00 64.38 85 THR A O 1
ATOM 665 N N . THR A 1 86 ? 6.192 -2.600 6.638 1.00 63.25 86 THR A N 1
ATOM 666 C CA . THR A 1 86 ? 7.289 -2.853 5.685 1.00 63.25 86 THR A CA 1
ATOM 667 C C . THR A 1 86 ? 6.893 -3.838 4.584 1.00 63.25 86 THR A C 1
ATOM 669 O O . THR A 1 86 ? 7.225 -3.636 3.419 1.00 63.25 86 THR A O 1
ATOM 672 N N . LYS A 1 87 ? 6.108 -4.875 4.912 1.00 68.12 87 LYS A N 1
ATOM 673 C CA . LYS A 1 87 ? 5.552 -5.812 3.910 1.00 68.12 87 LYS A CA 1
ATOM 674 C C . LYS A 1 87 ? 4.625 -5.140 2.912 1.00 68.12 87 LYS A C 1
ATOM 676 O O . LYS A 1 87 ? 4.461 -5.617 1.794 1.00 68.12 87 LYS A O 1
ATOM 681 N N . TYR A 1 88 ? 4.016 -4.046 3.338 1.00 70.06 88 TYR A N 1
ATOM 682 C CA . TYR A 1 88 ? 3.127 -3.274 2.508 1.00 70.06 88 TYR A CA 1
ATOM 683 C C . TYR A 1 88 ? 3.886 -2.549 1.391 1.00 70.06 88 TYR A C 1
ATOM 685 O O . TYR A 1 88 ? 3.498 -2.658 0.228 1.00 70.06 88 TYR A O 1
ATOM 693 N N . PHE A 1 89 ? 5.049 -1.976 1.701 1.00 72.56 89 PHE A N 1
ATOM 694 C CA . PHE A 1 89 ? 5.916 -1.337 0.708 1.00 72.56 89 PHE A CA 1
ATOM 695 C C . PHE A 1 89 ? 6.682 -2.325 -0.179 1.00 72.56 89 PHE A C 1
ATOM 697 O O . PHE A 1 89 ? 6.949 -2.022 -1.335 1.00 72.56 89 PHE A O 1
ATOM 704 N N . GLN A 1 90 ? 6.967 -3.541 0.301 1.00 75.69 90 GLN A N 1
ATOM 705 C CA . GLN A 1 90 ? 7.698 -4.560 -0.475 1.00 75.69 90 GLN A CA 1
ATOM 706 C C . GLN A 1 90 ? 7.034 -4.937 -1.806 1.00 75.69 90 GLN A C 1
ATOM 708 O O . GLN A 1 90 ? 7.723 -5.361 -2.732 1.00 75.69 90 GLN A O 1
ATOM 713 N N . SER A 1 91 ? 5.709 -4.812 -1.904 1.00 76.75 91 SER A N 1
ATOM 714 C CA . SER A 1 91 ? 4.981 -5.143 -3.133 1.00 76.75 91 SER A CA 1
ATOM 715 C C . SER A 1 91 ? 5.029 -4.030 -4.185 1.00 76.75 91 SER A C 1
ATOM 717 O O . SER A 1 91 ? 4.952 -4.331 -5.373 1.00 76.75 91 SER A O 1
ATOM 719 N N . VAL A 1 92 ? 5.224 -2.770 -3.773 1.00 81.38 92 VAL A N 1
ATOM 720 C CA . VAL A 1 92 ? 5.117 -1.582 -4.639 1.00 81.38 92 VAL A CA 1
ATOM 721 C C . VAL A 1 92 ? 6.120 -1.599 -5.804 1.00 81.38 92 VAL A C 1
ATOM 723 O O . VAL A 1 92 ? 5.699 -1.357 -6.936 1.00 81.38 92 VAL A O 1
ATOM 726 N N . PRO A 1 93 ? 7.409 -1.960 -5.618 1.00 80.50 93 PRO A N 1
ATOM 727 C CA . PRO A 1 93 ? 8.361 -2.037 -6.730 1.00 80.50 93 PRO A CA 1
ATOM 728 C C . PRO A 1 93 ? 8.022 -3.102 -7.784 1.00 80.50 93 PRO A C 1
ATOM 730 O O . PRO A 1 93 ? 8.502 -3.025 -8.914 1.00 80.50 93 PRO A O 1
ATOM 733 N N . LEU A 1 94 ? 7.210 -4.108 -7.436 1.00 82.31 94 LEU A N 1
ATOM 734 C CA . LEU A 1 94 ? 6.831 -5.201 -8.339 1.00 82.31 94 LEU A CA 1
ATOM 735 C C . LEU A 1 94 ? 5.627 -4.854 -9.224 1.00 82.31 94 LEU A C 1
ATOM 737 O O . LEU A 1 94 ? 5.270 -5.628 -10.112 1.00 82.31 94 LEU A O 1
ATOM 741 N N . TRP A 1 95 ? 4.994 -3.706 -8.996 1.00 86.25 95 TRP A N 1
ATOM 742 C CA . TRP A 1 95 ? 3.777 -3.319 -9.690 1.00 86.25 95 TRP A CA 1
ATOM 743 C C . TRP A 1 95 ? 4.018 -2.920 -11.146 1.00 86.25 95 TRP A C 1
ATOM 745 O O . TRP A 1 95 ? 5.053 -2.374 -11.551 1.00 86.25 95 TRP A O 1
ATOM 755 N N . THR A 1 96 ? 3.014 -3.180 -11.973 1.00 88.06 96 THR A N 1
ATOM 756 C CA . THR A 1 96 ? 2.938 -2.724 -13.358 1.00 88.06 96 THR A CA 1
ATOM 757 C C . THR A 1 96 ? 2.800 -1.201 -13.430 1.00 88.06 96 THR A C 1
ATOM 759 O O . THR A 1 96 ? 2.446 -0.522 -12.469 1.00 88.06 96 THR A O 1
ATOM 762 N N . TRP A 1 97 ? 3.076 -0.634 -14.608 1.00 88.31 97 TRP A N 1
ATOM 763 C CA . TRP A 1 97 ? 2.892 0.802 -14.848 1.00 88.31 97 TRP A CA 1
ATOM 764 C C . TRP A 1 97 ? 1.455 1.266 -14.571 1.00 88.31 97 TRP A C 1
ATOM 766 O O . TRP A 1 97 ? 1.254 2.308 -13.953 1.00 88.31 97 TRP A O 1
ATOM 776 N N . SER A 1 98 ? 0.461 0.468 -14.975 1.00 88.31 98 SER A N 1
ATOM 777 C CA . SER A 1 98 ? -0.956 0.761 -14.733 1.00 88.31 98 SER A CA 1
ATOM 778 C C . SER A 1 98 ? -1.275 0.831 -13.241 1.00 88.31 98 SER A C 1
ATOM 780 O O . SER A 1 98 ? -2.019 1.707 -12.811 1.00 88.31 98 SER A O 1
ATOM 782 N N . GLU A 1 99 ? -0.710 -0.078 -12.452 1.00 87.50 99 GLU A N 1
ATOM 783 C CA . GLU A 1 99 ? -0.934 -0.163 -11.008 1.00 87.50 99 GLU A CA 1
ATOM 784 C C . GLU A 1 99 ? -0.308 1.025 -10.263 1.00 87.50 99 GLU A C 1
ATOM 786 O O . GLU A 1 99 ? -0.980 1.654 -9.444 1.00 87.50 99 GLU A O 1
ATOM 791 N N . LEU A 1 100 ? 0.929 1.401 -10.612 1.00 86.56 100 LEU A N 1
ATOM 792 C CA . LEU A 1 100 ? 1.598 2.585 -10.057 1.00 86.56 100 LEU A CA 1
ATOM 793 C C . LEU A 1 100 ? 0.832 3.877 -10.386 1.00 86.56 100 LEU A C 1
ATOM 795 O O . LEU A 1 100 ? 0.585 4.697 -9.501 1.00 86.56 100 LEU A O 1
ATOM 799 N N . LEU A 1 101 ? 0.404 4.049 -11.642 1.00 86.00 101 LEU A N 1
ATOM 800 C CA . LEU A 1 101 ? -0.356 5.228 -12.074 1.00 86.00 101 LEU A CA 1
ATOM 801 C C . LEU A 1 101 ? -1.743 5.297 -11.429 1.00 86.00 101 LEU A C 1
ATOM 803 O O . LEU A 1 101 ? -2.182 6.378 -11.034 1.00 86.00 101 LEU A O 1
ATOM 807 N N . HIS A 1 102 ? -2.425 4.156 -11.298 1.00 84.94 102 HIS A N 1
ATOM 808 C CA . HIS A 1 102 ? -3.707 4.087 -10.604 1.00 84.94 102 HIS A CA 1
ATOM 809 C C . HIS A 1 102 ? -3.561 4.531 -9.147 1.00 84.94 102 HIS A C 1
ATOM 811 O O . HIS A 1 102 ? -4.322 5.379 -8.685 1.00 84.94 102 HIS A O 1
ATOM 817 N N . CYS A 1 103 ? -2.535 4.032 -8.456 1.00 81.19 103 CYS A N 1
ATOM 818 C CA . CYS A 1 103 ? -2.280 4.398 -7.071 1.00 81.19 103 CYS A CA 1
ATOM 819 C C . CYS A 1 103 ? -1.948 5.890 -6.915 1.00 81.19 103 CYS A C 1
ATOM 821 O O . CYS A 1 103 ? -2.496 6.549 -6.037 1.00 81.19 103 CYS A O 1
ATOM 823 N N . LEU A 1 104 ? -1.105 6.454 -7.789 1.00 82.06 104 LEU A N 1
ATOM 824 C CA . LEU A 1 104 ? -0.791 7.890 -7.784 1.00 82.06 104 LEU A CA 1
ATOM 825 C C . LEU A 1 104 ? -2.036 8.758 -7.991 1.00 82.06 104 LEU A C 1
ATOM 827 O O . LEU A 1 104 ? -2.195 9.787 -7.333 1.00 82.06 104 LEU A O 1
ATOM 831 N N . ARG A 1 105 ? -2.941 8.333 -8.877 1.00 82.31 105 ARG A N 1
ATOM 832 C CA . ARG A 1 105 ? -4.214 9.021 -9.093 1.00 82.31 105 ARG A CA 1
ATOM 833 C C . ARG A 1 105 ? -5.100 8.961 -7.847 1.00 82.31 105 ARG A C 1
ATOM 835 O O . ARG A 1 105 ? -5.667 9.979 -7.464 1.00 82.31 105 ARG A O 1
ATOM 842 N N . GLN A 1 106 ? -5.181 7.807 -7.188 1.00 77.06 106 GLN A N 1
ATOM 843 C CA . GLN A 1 106 ? -5.925 7.681 -5.934 1.00 77.06 106 GLN A CA 1
ATOM 844 C C . GLN A 1 106 ? -5.313 8.525 -4.813 1.00 77.06 106 GLN A C 1
ATOM 846 O O . GLN A 1 106 ? -6.057 9.141 -4.056 1.00 77.06 106 GLN A O 1
ATOM 851 N N . CYS A 1 107 ? -3.982 8.632 -4.737 1.00 74.94 107 CYS A N 1
ATOM 852 C CA . CYS A 1 107 ? -3.333 9.598 -3.854 1.00 74.94 107 CYS A CA 1
ATOM 853 C C . CYS A 1 107 ? -3.869 11.003 -4.143 1.00 74.94 107 CYS A C 1
ATOM 855 O O . CYS A 1 107 ? -4.351 11.659 -3.230 1.00 74.94 107 CYS A O 1
ATOM 857 N N . GLN A 1 108 ? -3.871 11.445 -5.403 1.00 73.81 108 GLN A N 1
ATOM 858 C CA . GLN A 1 108 ? -4.354 12.777 -5.779 1.00 73.81 108 GLN A CA 1
ATOM 859 C C . GLN A 1 108 ? -5.819 13.037 -5.391 1.00 73.81 108 GLN A C 1
ATOM 861 O O . GLN A 1 108 ? -6.132 14.124 -4.910 1.00 73.81 108 GLN A O 1
ATOM 866 N N . GLU A 1 109 ? -6.701 12.054 -5.571 1.00 68.88 109 GLU A N 1
ATOM 867 C CA . GLU A 1 109 ? -8.128 12.156 -5.225 1.00 68.88 109 GLU A CA 1
ATOM 868 C C . GLU A 1 109 ? -8.370 12.147 -3.699 1.00 68.88 109 GLU A C 1
ATOM 870 O O . GLU A 1 109 ? -9.327 12.754 -3.221 1.00 68.88 109 GLU A O 1
ATOM 875 N N . LEU A 1 110 ? -7.486 11.507 -2.924 1.00 61.97 110 LEU A N 1
ATOM 876 C CA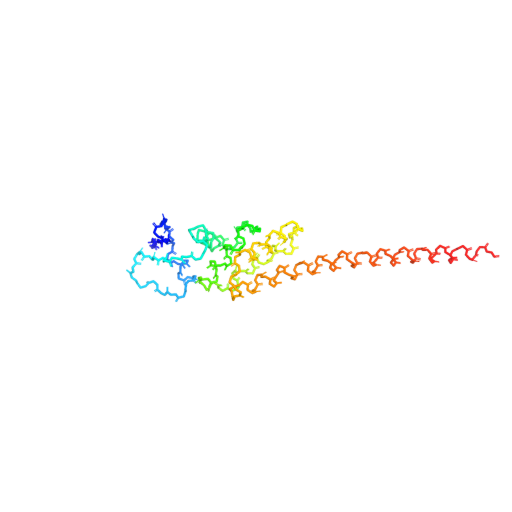 . LEU A 1 110 ? -7.597 11.348 -1.466 1.00 61.97 110 LEU A CA 1
ATOM 877 C C . LEU A 1 110 ? -6.727 12.337 -0.661 1.00 61.97 110 LEU A C 1
ATOM 879 O O . LEU A 1 110 ? -6.735 12.307 0.574 1.00 61.97 110 LEU A O 1
ATOM 883 N N . LEU A 1 111 ? -5.959 13.202 -1.333 1.00 55.88 111 LEU A N 1
ATOM 884 C CA . LEU A 1 111 ? -4.920 14.043 -0.733 1.00 55.88 111 LEU A CA 1
ATOM 885 C C . LEU A 1 111 ? -5.497 15.173 0.140 1.00 55.88 111 LEU A C 1
ATOM 887 O O . LEU A 1 111 ? -5.756 16.287 -0.308 1.00 55.88 111 LEU A O 1
ATOM 891 N N . SER A 1 112 ? -5.541 14.918 1.449 1.00 55.88 112 SER A N 1
ATOM 892 C CA . SER A 1 112 ? -5.065 15.909 2.416 1.00 55.88 112 SER A CA 1
ATOM 893 C C . SER A 1 112 ? -3.529 15.796 2.477 1.00 55.88 112 SER A C 1
ATOM 895 O O . SER A 1 112 ? -3.024 14.708 2.769 1.00 55.88 112 SER A O 1
ATOM 897 N N . PRO A 1 113 ? -2.767 16.871 2.199 1.00 52.47 113 PRO A N 1
ATOM 898 C CA . PRO A 1 113 ? -1.325 16.819 1.9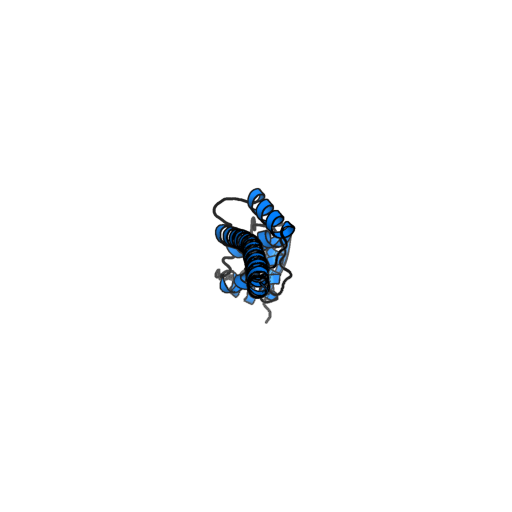12 1.00 52.47 113 PRO A CA 1
ATOM 899 C C . PRO A 1 113 ? -0.431 16.310 3.054 1.00 52.47 113 PRO A C 1
ATOM 901 O O . PRO A 1 113 ? 0.740 16.028 2.831 1.00 52.47 113 PRO A O 1
ATOM 904 N N . VAL A 1 114 ? -0.960 16.170 4.271 1.00 51.69 114 VAL A N 1
ATOM 905 C CA . VAL A 1 114 ? -0.162 15.851 5.467 1.00 51.69 114 VAL A CA 1
ATOM 906 C C . VAL A 1 114 ? -0.107 14.348 5.767 1.00 51.69 114 VAL A C 1
ATOM 908 O O . VAL A 1 114 ? 0.812 13.900 6.441 1.00 51.69 114 VAL A O 1
ATOM 911 N N . LYS A 1 115 ? -1.063 13.544 5.279 1.00 56.91 115 LYS A N 1
ATOM 912 C CA . LYS A 1 115 ? -1.228 12.164 5.772 1.00 56.91 115 LYS A CA 1
ATOM 913 C C . LYS A 1 115 ? -0.470 11.096 4.981 1.00 56.91 115 LYS A C 1
ATOM 915 O O . LYS A 1 115 ? -0.133 10.086 5.563 1.00 56.91 115 LYS A O 1
ATOM 920 N N . TYR A 1 116 ? -0.154 11.295 3.703 1.00 62.38 116 TYR A N 1
ATOM 921 C CA . TYR A 1 116 ? 0.285 10.190 2.827 1.00 62.38 116 TYR A CA 1
ATOM 922 C C . TYR A 1 116 ? 1.768 10.231 2.423 1.00 62.38 116 TYR A C 1
ATOM 924 O O . TYR A 1 116 ? 2.151 9.617 1.428 1.00 62.38 116 TYR A O 1
ATOM 932 N N . SER A 1 117 ? 2.613 10.972 3.146 1.00 66.69 117 SER A N 1
ATOM 933 C CA . SER A 1 117 ? 3.983 11.273 2.702 1.00 66.69 117 SER A CA 1
ATOM 934 C C . SER A 1 117 ? 4.848 10.026 2.479 1.00 66.69 117 SER A C 1
ATOM 936 O O . SER A 1 117 ? 5.534 9.963 1.463 1.00 66.69 117 SER A O 1
ATOM 938 N N . GLY A 1 118 ? 4.775 9.023 3.362 1.00 73.81 118 GLY A N 1
ATOM 939 C CA . GLY A 1 118 ? 5.592 7.807 3.261 1.00 73.81 118 GLY A CA 1
ATOM 940 C C . GLY A 1 118 ? 5.236 6.933 2.056 1.00 73.81 118 GLY A C 1
ATOM 941 O O . GLY A 1 118 ? 6.099 6.586 1.258 1.00 73.81 118 GLY A O 1
ATOM 942 N N . LEU A 1 119 ? 3.949 6.634 1.854 1.00 76.62 119 LEU A N 1
ATOM 943 C CA . LEU A 1 119 ? 3.510 5.841 0.702 1.00 76.62 119 LEU A CA 1
ATOM 944 C C . LEU A 1 119 ? 3.731 6.545 -0.630 1.00 76.62 119 LEU A C 1
ATOM 946 O O . LEU A 1 119 ? 4.158 5.913 -1.593 1.00 76.62 119 LEU A O 1
ATOM 950 N N . VAL A 1 120 ? 3.435 7.841 -0.698 1.00 78.81 120 VAL A N 1
ATOM 951 C CA . VAL A 1 120 ? 3.639 8.601 -1.932 1.00 78.81 120 VAL A CA 1
ATOM 952 C C . VAL A 1 120 ? 5.119 8.596 -2.314 1.00 78.81 120 VAL A C 1
ATOM 954 O O . VAL A 1 120 ? 5.429 8.414 -3.488 1.00 78.81 120 VAL A O 1
ATOM 957 N N . GLN A 1 121 ? 6.028 8.730 -1.343 1.00 81.06 121 GLN A N 1
ATOM 958 C CA . GLN A 1 121 ? 7.467 8.623 -1.590 1.00 81.06 121 GLN A CA 1
ATOM 959 C C . GLN A 1 121 ? 7.862 7.245 -2.123 1.00 81.06 121 GLN A C 1
ATOM 961 O O . GLN A 1 121 ? 8.563 7.177 -3.127 1.00 81.06 121 GLN A O 1
ATOM 966 N N . GLU A 1 122 ? 7.367 6.160 -1.529 1.00 83.06 122 GLU A N 1
ATOM 967 C CA . GLU A 1 122 ? 7.662 4.799 -1.997 1.00 83.06 122 GLU A CA 1
ATOM 968 C C . GLU A 1 122 ? 7.152 4.536 -3.422 1.00 83.06 122 GLU A C 1
ATOM 970 O O . GLU A 1 122 ? 7.863 3.961 -4.245 1.00 83.06 122 GLU A O 1
ATOM 975 N N . ILE A 1 123 ? 5.957 5.025 -3.768 1.00 84.56 123 ILE A N 1
ATOM 976 C CA . ILE A 1 123 ? 5.429 4.903 -5.136 1.00 84.56 123 ILE A CA 1
ATOM 977 C C . ILE A 1 123 ? 6.264 5.729 -6.121 1.00 84.56 123 ILE A C 1
ATOM 979 O O . ILE A 1 123 ? 6.554 5.264 -7.223 1.00 84.56 123 ILE A O 1
ATOM 983 N N . LEU A 1 124 ? 6.670 6.946 -5.743 1.00 86.00 124 LEU A N 1
ATOM 984 C CA . LEU A 1 124 ? 7.536 7.782 -6.578 1.00 86.00 124 LEU A CA 1
ATOM 985 C C . LEU A 1 124 ? 8.912 7.141 -6.780 1.00 86.00 124 LEU A C 1
ATOM 987 O O . LEU A 1 124 ? 9.400 7.128 -7.908 1.00 86.00 124 LEU A O 1
ATOM 991 N N . ASN A 1 125 ? 9.501 6.565 -5.731 1.00 87.56 125 ASN A N 1
ATOM 992 C CA . ASN A 1 125 ? 10.753 5.817 -5.820 1.00 87.56 125 ASN A CA 1
ATOM 993 C C . ASN A 1 125 ? 10.607 4.630 -6.778 1.00 87.56 125 ASN A C 1
ATOM 995 O O . ASN A 1 125 ? 11.402 4.504 -7.703 1.00 87.56 125 ASN A O 1
ATOM 999 N N . ALA A 1 126 ? 9.534 3.840 -6.656 1.00 88.06 126 ALA A N 1
ATOM 1000 C CA . ALA A 1 126 ? 9.266 2.729 -7.570 1.00 88.06 126 ALA A CA 1
ATOM 1001 C C . ALA A 1 126 ? 9.125 3.184 -9.034 1.00 88.06 126 ALA A C 1
ATOM 1003 O O . ALA A 1 126 ? 9.621 2.519 -9.944 1.00 88.06 126 ALA A O 1
ATOM 1004 N N . VAL A 1 127 ? 8.489 4.335 -9.283 1.00 88.44 127 VAL A N 1
ATOM 1005 C CA . VAL A 1 127 ? 8.418 4.929 -10.628 1.00 88.44 127 VAL A CA 1
ATOM 1006 C C . VAL A 1 127 ? 9.808 5.329 -11.124 1.00 88.44 127 VAL A C 1
ATOM 1008 O O . VAL A 1 127 ? 10.176 4.974 -12.243 1.00 88.44 127 VAL A O 1
ATOM 1011 N N . VAL A 1 128 ? 10.595 6.036 -10.310 1.00 89.06 128 VAL A N 1
ATOM 1012 C CA . VAL A 1 128 ? 11.956 6.469 -10.667 1.00 89.06 128 VAL A CA 1
ATOM 1013 C C . VAL A 1 128 ? 12.863 5.273 -10.952 1.00 89.06 128 VAL A C 1
ATOM 1015 O O . VAL A 1 128 ? 13.587 5.283 -11.950 1.00 89.06 128 VAL A O 1
ATOM 1018 N N . ASP A 1 129 ? 12.791 4.228 -10.134 1.00 87.69 129 ASP A N 1
ATOM 1019 C CA . ASP A 1 129 ? 13.569 3.001 -10.296 1.00 87.69 129 ASP A CA 1
ATOM 1020 C C . ASP A 1 129 ? 13.204 2.281 -11.593 1.00 87.69 129 ASP A C 1
ATOM 1022 O O . ASP A 1 129 ? 14.083 1.843 -12.342 1.00 87.69 129 ASP A O 1
ATOM 1026 N N . LYS A 1 130 ? 11.908 2.212 -11.909 1.00 88.12 130 LYS A N 1
ATOM 1027 C CA . LYS A 1 130 ? 11.418 1.566 -13.126 1.00 88.12 130 LYS A CA 1
ATOM 1028 C C . LYS A 1 130 ? 11.863 2.298 -14.387 1.00 88.12 130 LYS A C 1
ATOM 1030 O O . LYS A 1 130 ? 12.372 1.662 -15.309 1.00 88.12 130 LYS A O 1
ATOM 1035 N N . ILE A 1 131 ? 11.765 3.630 -14.394 1.00 86.62 131 ILE A N 1
ATOM 1036 C CA . ILE A 1 131 ? 12.307 4.467 -15.475 1.00 86.62 131 ILE A CA 1
ATOM 1037 C C . ILE A 1 131 ? 13.810 4.222 -15.596 1.00 86.62 131 ILE A C 1
ATOM 1039 O O . ILE A 1 131 ? 14.307 3.888 -16.667 1.00 86.62 131 ILE A O 1
ATOM 1043 N N . SER A 1 132 ? 14.545 4.337 -14.493 1.00 86.00 132 SER A N 1
ATOM 1044 C CA . SER A 1 132 ? 16.003 4.197 -14.492 1.00 86.00 132 SER A CA 1
ATOM 1045 C C . SER A 1 132 ? 16.450 2.834 -15.027 1.00 86.00 132 SER A C 1
ATOM 1047 O O . SER A 1 132 ? 17.387 2.766 -15.821 1.00 86.00 132 SER A O 1
ATOM 1049 N N . SER A 1 133 ? 15.744 1.760 -14.669 1.00 83.12 133 SER A N 1
ATOM 1050 C CA . SER A 1 133 ? 15.992 0.406 -15.173 1.00 83.12 133 SER A CA 1
ATOM 1051 C C . SER A 1 133 ? 15.829 0.306 -16.696 1.00 83.12 133 SER A C 1
ATOM 1053 O O . SER A 1 133 ? 16.711 -0.218 -17.384 1.00 83.12 133 SER A O 1
ATOM 1055 N N . GLU A 1 134 ? 14.754 0.879 -17.247 1.00 81.12 134 GLU A N 1
ATOM 1056 C CA . GLU A 1 134 ? 14.494 0.896 -18.693 1.00 81.12 134 GLU A CA 1
ATOM 1057 C C . GLU A 1 134 ? 15.565 1.703 -19.461 1.00 81.12 134 GLU A C 1
ATOM 1059 O O . GLU A 1 134 ? 16.050 1.270 -20.514 1.00 81.12 134 GLU A O 1
ATOM 1064 N N . TYR A 1 135 ? 16.017 2.836 -18.907 1.00 81.56 135 TYR A N 1
ATOM 1065 C CA . TYR A 1 135 ? 17.077 3.663 -19.501 1.00 81.56 135 TYR A CA 1
ATOM 1066 C C . TYR A 1 135 ? 18.461 2.996 -19.441 1.00 81.56 135 TYR A C 1
ATOM 1068 O O . TYR A 1 135 ? 19.193 3.005 -20.436 1.00 81.56 135 TYR A O 1
ATOM 1076 N N . ILE A 1 136 ? 18.826 2.382 -18.310 1.00 82.94 136 ILE A N 1
ATOM 1077 C CA . ILE A 1 136 ? 20.097 1.653 -18.162 1.00 82.94 136 ILE A CA 1
ATOM 1078 C C . ILE A 1 136 ? 20.157 0.488 -19.156 1.00 82.94 136 ILE A C 1
ATOM 1080 O O . ILE A 1 136 ? 21.181 0.305 -19.818 1.00 82.94 136 ILE A O 1
ATOM 1084 N N . GLY A 1 137 ? 19.057 -0.252 -19.330 1.00 79.75 137 GLY A N 1
ATOM 1085 C CA . GLY A 1 137 ? 18.961 -1.317 -20.331 1.00 79.75 137 GLY A CA 1
ATOM 1086 C C . GLY A 1 137 ? 19.253 -0.824 -21.753 1.00 79.75 137 GLY A C 1
ATOM 1087 O O . GLY A 1 137 ? 20.041 -1.440 -22.475 1.00 79.75 137 GLY A O 1
ATOM 1088 N N . CYS A 1 138 ? 18.698 0.330 -22.136 1.00 79.88 138 CYS A N 1
ATOM 1089 C CA . CYS A 1 138 ? 18.956 0.949 -23.439 1.00 79.88 138 CYS A CA 1
ATOM 1090 C C . CYS A 1 138 ? 20.432 1.333 -23.627 1.00 79.88 138 CYS A C 1
ATOM 1092 O O . CYS A 1 138 ? 21.013 1.072 -24.684 1.00 79.88 138 CYS A O 1
ATOM 1094 N N . ILE A 1 139 ? 21.058 1.924 -22.604 1.00 85.44 139 ILE A N 1
ATOM 1095 C CA . ILE A 1 139 ? 22.474 2.320 -22.650 1.00 85.44 139 ILE A CA 1
ATOM 1096 C C . ILE A 1 139 ? 23.374 1.088 -22.775 1.00 85.44 139 ILE A C 1
ATOM 1098 O O . ILE A 1 139 ? 24.269 1.070 -23.622 1.00 85.44 139 ILE A O 1
ATOM 1102 N N . LEU A 1 140 ? 23.122 0.041 -21.985 1.00 82.38 140 LEU A N 1
ATOM 1103 C CA . LEU A 1 140 ? 23.871 -1.214 -22.061 1.00 82.38 140 LEU A CA 1
ATOM 1104 C C . LEU A 1 140 ? 23.737 -1.857 -23.444 1.00 82.38 140 LEU A C 1
ATOM 1106 O O . LEU A 1 140 ? 24.742 -2.253 -24.034 1.00 82.38 140 LEU A O 1
ATOM 1110 N N . HIS A 1 141 ? 22.525 -1.889 -24.005 1.00 86.81 141 HIS A N 1
ATOM 1111 C CA . HIS A 1 141 ? 22.295 -2.398 -25.355 1.00 86.81 141 HIS A CA 1
ATOM 1112 C C . HIS A 1 141 ? 23.058 -1.585 -26.413 1.00 86.81 141 HIS A C 1
ATOM 1114 O O . HIS A 1 141 ? 23.735 -2.152 -27.272 1.00 86.81 141 HIS A O 1
ATOM 1120 N N . TYR A 1 142 ? 23.023 -0.254 -26.324 1.00 89.12 142 TYR A N 1
ATOM 1121 C CA . TYR A 1 142 ? 23.764 0.625 -27.228 1.00 89.12 142 TYR A CA 1
ATOM 1122 C C . TYR A 1 142 ? 25.284 0.404 -27.150 1.00 89.12 142 TYR A C 1
ATOM 1124 O O . TYR A 1 142 ? 25.952 0.295 -28.184 1.00 89.12 142 TYR A O 1
ATOM 1132 N N . LEU A 1 143 ? 25.842 0.295 -25.940 1.00 92.00 143 LEU A N 1
ATOM 1133 C CA . LEU A 1 143 ? 27.267 0.022 -25.737 1.00 92.00 143 LEU A CA 1
ATOM 1134 C C . LEU A 1 143 ? 27.659 -1.358 -26.283 1.00 92.00 143 LEU A C 1
ATOM 1136 O O . LEU A 1 143 ? 28.664 -1.458 -26.989 1.00 92.00 143 LEU A O 1
ATOM 1140 N N . GLN A 1 144 ? 26.835 -2.386 -26.053 1.00 91.62 144 GLN A N 1
ATOM 1141 C CA . GLN A 1 144 ? 27.011 -3.729 -26.615 1.00 91.62 144 GLN A CA 1
ATOM 1142 C C . GLN A 1 144 ? 27.084 -3.682 -28.151 1.00 91.62 144 GLN A C 1
ATOM 1144 O O . GLN A 1 144 ? 28.025 -4.199 -28.756 1.00 91.62 144 GLN A O 1
ATOM 1149 N N . MET A 1 145 ? 26.128 -3.005 -28.800 1.00 92.12 145 MET A N 1
ATOM 1150 C CA . MET A 1 145 ? 26.106 -2.857 -30.260 1.00 92.12 145 MET A CA 1
ATOM 1151 C C . MET A 1 145 ? 27.345 -2.125 -30.785 1.00 92.12 145 MET A C 1
ATOM 1153 O O . MET A 1 145 ? 27.914 -2.507 -31.813 1.00 92.12 145 MET A O 1
ATOM 1157 N N . LYS A 1 146 ? 27.777 -1.067 -30.088 1.00 92.25 146 LYS A N 1
ATOM 1158 C CA . LYS A 1 146 ? 28.945 -0.274 -30.478 1.00 92.25 146 LYS A CA 1
ATOM 1159 C C . LYS A 1 146 ? 30.240 -1.077 -30.340 1.00 92.25 146 LYS A C 1
ATOM 1161 O O . LYS A 1 146 ? 31.058 -1.036 -31.258 1.00 92.25 146 LYS A O 1
ATOM 1166 N N . MET A 1 147 ? 30.398 -1.844 -29.259 1.00 92.38 147 MET A N 1
ATOM 1167 C CA . MET A 1 147 ? 31.535 -2.753 -29.077 1.00 92.38 147 MET A CA 1
ATOM 1168 C C . MET A 1 147 ? 31.580 -3.826 -30.165 1.00 92.38 147 MET A C 1
ATOM 1170 O O . MET A 1 147 ? 32.619 -3.981 -30.801 1.00 92.38 147 MET A O 1
ATOM 1174 N N . ASN A 1 148 ? 30.456 -4.487 -30.462 1.00 92.56 148 ASN A N 1
ATOM 1175 C CA . ASN A 1 148 ? 30.382 -5.502 -31.522 1.00 92.56 148 ASN A CA 1
ATOM 1176 C C . ASN A 1 148 ? 30.790 -4.940 -32.893 1.00 92.56 148 ASN A C 1
ATOM 1178 O O . ASN A 1 148 ? 31.520 -5.581 -33.649 1.00 92.56 148 ASN A O 1
ATOM 1182 N N . ARG A 1 149 ? 30.363 -3.709 -33.211 1.00 91.19 149 ARG A N 1
ATOM 1183 C CA . ARG A 1 149 ? 30.737 -3.030 -34.460 1.00 91.19 149 ARG A CA 1
ATOM 1184 C C . ARG A 1 149 ? 32.231 -2.694 -34.517 1.00 91.19 149 ARG A C 1
ATOM 1186 O O . ARG A 1 149 ? 32.830 -2.803 -35.585 1.00 91.19 149 ARG A O 1
ATOM 1193 N N . LEU A 1 150 ? 32.828 -2.265 -33.402 1.00 92.62 150 LEU A N 1
ATOM 1194 C CA . LEU A 1 150 ? 34.268 -1.997 -33.323 1.00 92.62 150 LEU A CA 1
ATOM 1195 C C . LEU A 1 150 ? 35.079 -3.286 -33.475 1.00 92.62 150 LEU A C 1
ATOM 1197 O O . LEU A 1 150 ? 36.009 -3.316 -34.272 1.00 92.62 150 LEU A O 1
ATOM 1201 N N . TRP A 1 151 ? 34.669 -4.358 -32.801 1.00 90.06 151 TRP A N 1
ATOM 1202 C CA . TRP A 1 151 ? 35.282 -5.680 -32.930 1.00 90.06 151 TRP A CA 1
ATOM 1203 C C . TRP A 1 151 ? 35.269 -6.193 -34.372 1.00 90.06 151 TRP A C 1
ATOM 1205 O O . TRP A 1 151 ? 36.297 -6.625 -34.882 1.00 90.06 151 TRP A O 1
ATOM 1215 N N . TRP A 1 152 ? 34.135 -6.071 -35.070 1.00 87.12 152 TRP A N 1
ATOM 1216 C CA . TRP A 1 152 ? 34.038 -6.450 -36.484 1.00 87.12 152 TRP A CA 1
ATOM 1217 C C . TRP A 1 152 ? 35.008 -5.660 -37.373 1.00 87.12 152 TRP A C 1
ATOM 1219 O O . TRP A 1 152 ? 35.609 -6.217 -38.288 1.00 87.12 152 TRP A O 1
ATOM 1229 N N . ARG A 1 153 ? 35.190 -4.361 -37.093 1.00 90.62 153 ARG A N 1
ATOM 1230 C CA . ARG A 1 153 ? 36.156 -3.523 -37.817 1.00 90.62 153 ARG A CA 1
ATOM 1231 C C . ARG A 1 153 ? 37.595 -3.949 -37.554 1.00 90.62 153 ARG A C 1
ATOM 1233 O O . ARG A 1 153 ? 38.357 -3.993 -38.506 1.00 90.62 153 ARG A O 1
ATOM 1240 N N . VAL A 1 154 ? 37.947 -4.280 -36.312 1.00 88.81 154 VAL A N 1
ATOM 1241 C CA . VAL A 1 154 ? 39.292 -4.766 -35.957 1.00 88.81 154 VAL A CA 1
ATOM 1242 C C . VAL A 1 154 ? 39.588 -6.088 -36.671 1.00 88.81 154 VAL A C 1
ATOM 1244 O O . VAL A 1 154 ? 40.565 -6.174 -37.405 1.00 88.81 154 VAL A O 1
ATOM 1247 N N . MET A 1 155 ? 38.680 -7.064 -36.579 1.00 85.81 155 MET A N 1
ATOM 1248 C CA . MET A 1 155 ? 38.834 -8.383 -37.213 1.00 85.81 155 MET A CA 1
ATOM 1249 C C . MET A 1 155 ? 38.957 -8.328 -38.744 1.00 85.81 155 MET A C 1
ATOM 1251 O O . MET A 1 155 ? 39.569 -9.204 -39.352 1.00 85.81 155 MET A O 1
ATOM 1255 N N . ASN A 1 156 ? 38.351 -7.323 -39.380 1.00 81.50 156 ASN A N 1
ATOM 1256 C CA . ASN A 1 156 ? 38.409 -7.151 -40.832 1.00 81.50 156 ASN A CA 1
ATOM 1257 C C . ASN A 1 156 ? 39.501 -6.177 -41.293 1.00 81.50 156 ASN A C 1
ATOM 1259 O O . ASN A 1 156 ? 39.831 -6.183 -42.476 1.00 81.50 156 ASN A O 1
ATOM 1263 N N . ALA A 1 157 ? 40.064 -5.363 -40.398 1.00 78.00 157 ALA A N 1
ATOM 1264 C CA . ALA A 1 157 ? 41.211 -4.509 -40.697 1.00 78.00 157 ALA A CA 1
ATOM 1265 C C . ALA A 1 157 ? 42.523 -5.309 -40.764 1.00 78.00 157 ALA A C 1
ATOM 1267 O O . ALA A 1 157 ? 43.418 -4.927 -41.502 1.00 78.00 157 ALA A O 1
ATOM 1268 N N . GLU A 1 158 ? 42.616 -6.441 -40.061 1.00 58.38 158 GLU A N 1
ATOM 1269 C CA . GLU A 1 158 ? 43.784 -7.341 -40.084 1.00 58.38 158 GLU A CA 1
ATOM 1270 C C . GLU A 1 158 ? 43.843 -8.263 -41.321 1.00 58.38 158 GLU A C 1
ATOM 1272 O O . GLU A 1 158 ? 44.758 -9.072 -41.454 1.00 58.38 158 GLU A O 1
ATOM 1277 N N . LYS A 1 159 ? 42.867 -8.169 -42.236 1.00 60.31 159 LYS A N 1
ATOM 1278 C CA . LYS A 1 159 ? 42.786 -8.981 -43.467 1.00 60.31 159 LYS A CA 1
ATOM 1279 C C . LYS A 1 159 ? 43.249 -8.257 -44.744 1.00 60.31 159 LYS A C 1
ATOM 1281 O O . LYS A 1 159 ? 43.041 -8.798 -45.830 1.00 60.31 159 LYS A O 1
ATOM 1286 N N . ILE A 1 160 ? 43.840 -7.066 -44.631 1.00 54.75 160 ILE A N 1
ATOM 1287 C CA . ILE A 1 160 ? 44.379 -6.252 -45.740 1.00 54.75 160 ILE A CA 1
ATOM 1288 C C . ILE A 1 160 ? 45.884 -6.103 -45.540 1.00 54.75 160 ILE A C 1
ATOM 1290 O O . ILE A 1 160 ? 46.615 -6.263 -46.540 1.00 54.75 160 ILE A O 1
#

Foldseek 3Di:
DFLWAWEAWQVPDTDTATPVLLVLFAVDPPPPDSYHYHNPQQLTPLLVVVCRCCSVVLNPDDAFLVNLVSVQSNSQVSVPDVVSCVSSLVCLLVDDPVRLVSNVVVCVVPDPPPRCVPVNVSSVVSVVVVVVVVVVVVVVVVVVVVVVVVVVVVVVVVVD